Protein AF-A0A7Y0S5A8-F1 (afdb_monomer_lite)

Sequence (80 aa):
ILYLDINHFKRINDTYGHRAGDEVLQLLALKIHYVWSGRCYRIGGDEFILLGYPTQAELTRAMRELSRIDVKGKLCSDLE

Secondary structure (DSSP, 8-state):
-EEEEETTHHHHHHHH-HHHHHHHHHHHHHHHHHH-SSEEEE-SSSEEEEES---HHHHHHHHHHHHTTTEEEEEGGG--

InterPro domains:
  IPR000160 GGDEF domain [PF00990] (1-66)
  IPR000160 GGDEF domain [PS50887] (1-80)
  IPR000160 GGDEF domain [TIGR00254] (1-67)
  IPR029787 Nucleotide cyclase [SSF55073] (1-64)
  IPR043128 Reverse transcriptase/Diguanylate cyclase domain [G3DSA:3.30.70.270] (1-74)
  IPR050469 Diguanylate cyclase Dgc-like, bacteria [PTHR45138] (1-61)

Structure (mmCIF, N/CA/C/O backbone):
data_AF-A0A7Y0S5A8-F1
#
_entry.id   AF-A0A7Y0S5A8-F1
#
loop_
_atom_site.group_PDB
_atom_site.id
_atom_site.type_symbol
_atom_site.label_atom_id
_atom_site.label_alt_id
_atom_site.label_comp_id
_atom_site.label_asym_id
_atom_site.label_entity_id
_atom_site.label_seq_id
_atom_site.pdbx_PDB_ins_code
_atom_site.Cartn_x
_atom_site.Cartn_y
_atom_site.Cartn_z
_atom_site.occupancy
_atom_site.B_iso_or_equiv
_atom_site.auth_seq_id
_atom_site.auth_comp_id
_atom_site.auth_asym_id
_atom_site.auth_atom_id
_atom_site.pdbx_PDB_model_num
ATOM 1 N N . ILE A 1 1 ? 8.741 -8.821 -8.105 1.00 89.12 1 ILE A N 1
ATOM 2 C CA . ILE A 1 1 ? 7.655 -8.848 -7.094 1.00 89.12 1 ILE A CA 1
ATOM 3 C C . ILE A 1 1 ? 8.046 -7.893 -5.983 1.00 89.12 1 ILE A C 1
ATOM 5 O O . ILE A 1 1 ? 9.169 -8.007 -5.500 1.00 89.12 1 ILE A O 1
ATOM 9 N N . LEU A 1 2 ? 7.169 -6.956 -5.627 1.00 93.25 2 LEU A N 1
ATOM 10 C CA . LEU A 1 2 ? 7.370 -6.029 -4.513 1.00 93.25 2 LEU A CA 1
ATOM 11 C C . LEU A 1 2 ? 6.340 -6.338 -3.423 1.00 93.25 2 LEU A C 1
ATOM 13 O O . LEU A 1 2 ? 5.146 -6.407 -3.711 1.00 93.25 2 LEU A O 1
ATOM 17 N N . TYR A 1 3 ? 6.822 -6.546 -2.203 1.00 94.00 3 TYR A N 1
ATOM 18 C CA . TYR A 1 3 ? 5.999 -6.730 -1.014 1.00 94.00 3 TYR A CA 1
ATOM 19 C C . TYR A 1 3 ? 5.836 -5.397 -0.298 1.00 94.00 3 TYR A C 1
ATOM 21 O O . TYR A 1 3 ? 6.830 -4.687 -0.128 1.00 94.00 3 TYR A O 1
ATOM 29 N N . LEU A 1 4 ? 4.615 -5.068 0.111 1.00 94.25 4 LEU A N 1
ATOM 30 C CA . LEU A 1 4 ? 4.290 -3.862 0.859 1.00 94.25 4 LEU A CA 1
ATOM 31 C C . LEU A 1 4 ? 3.532 -4.219 2.137 1.00 94.25 4 LEU A C 1
ATOM 33 O O . LEU A 1 4 ? 2.615 -5.036 2.097 1.00 94.25 4 LEU A O 1
ATOM 37 N N . ASP A 1 5 ? 3.885 -3.544 3.223 1.00 93.56 5 ASP A N 1
ATOM 38 C CA . ASP A 1 5 ? 3.241 -3.647 4.534 1.00 93.56 5 ASP A CA 1
ATOM 39 C C . ASP A 1 5 ? 3.069 -2.247 5.141 1.00 93.56 5 ASP A C 1
ATOM 41 O O . ASP A 1 5 ? 3.982 -1.418 5.041 1.00 93.56 5 ASP A O 1
ATOM 45 N N . ILE A 1 6 ? 1.903 -1.950 5.721 1.00 93.44 6 ILE A N 1
ATOM 46 C CA . ILE A 1 6 ? 1.645 -0.650 6.362 1.00 93.44 6 ILE A CA 1
ATOM 47 C C . ILE A 1 6 ? 2.183 -0.688 7.792 1.00 93.44 6 ILE A C 1
ATOM 49 O O . ILE A 1 6 ? 1.684 -1.430 8.638 1.00 93.44 6 ILE A O 1
ATOM 53 N N . ASN A 1 7 ? 3.135 0.187 8.115 1.00 90.38 7 ASN A N 1
ATOM 54 C CA . ASN A 1 7 ? 3.671 0.233 9.468 1.00 90.38 7 ASN A CA 1
ATOM 55 C C . ASN A 1 7 ? 2.582 0.656 10.467 1.00 90.38 7 ASN A C 1
ATOM 57 O O . ASN A 1 7 ? 1.843 1.620 10.266 1.00 90.38 7 ASN A O 1
ATOM 61 N N . HIS A 1 8 ? 2.507 -0.055 11.593 1.00 89.38 8 HIS A N 1
ATOM 62 C CA . HIS A 1 8 ? 1.608 0.268 12.705 1.00 89.38 8 HIS A CA 1
ATOM 63 C C . HIS A 1 8 ? 0.109 0.317 12.349 1.00 89.38 8 HIS A C 1
ATOM 65 O O . HIS A 1 8 ? -0.663 0.950 13.075 1.00 89.38 8 HIS A O 1
ATOM 71 N N . PHE A 1 9 ? -0.346 -0.389 11.308 1.00 94.00 9 PHE A N 1
ATOM 72 C CA . PHE A 1 9 ? -1.754 -0.366 10.895 1.00 94.00 9 PHE A CA 1
ATOM 73 C C . PHE A 1 9 ? -2.729 -0.732 12.024 1.00 94.00 9 PHE A C 1
ATOM 75 O O . PHE A 1 9 ? -3.749 -0.071 12.223 1.00 94.00 9 PHE A O 1
ATOM 82 N N . LYS A 1 10 ? -2.382 -1.731 12.847 1.00 93.69 10 LYS A N 1
ATOM 83 C CA . LYS A 1 10 ? -3.171 -2.084 14.037 1.00 93.69 10 LYS A CA 1
ATOM 84 C C . LYS A 1 10 ? -3.353 -0.899 14.990 1.00 93.69 10 LYS A C 1
ATOM 86 O O . LYS A 1 10 ? -4.456 -0.672 15.468 1.00 93.69 10 LYS A O 1
ATOM 91 N N . ARG A 1 11 ? -2.307 -0.099 15.220 1.00 94.44 11 ARG A N 1
ATOM 92 C CA . ARG A 1 11 ? -2.383 1.088 16.086 1.00 94.44 11 ARG A CA 1
ATOM 93 C C . ARG A 1 11 ? -3.340 2.135 15.519 1.00 94.44 11 ARG A C 1
ATOM 95 O O . ARG A 1 11 ? -4.040 2.779 16.296 1.00 94.44 11 ARG A O 1
ATOM 102 N N . ILE A 1 12 ? -3.384 2.299 14.195 1.00 93.25 12 ILE A N 1
ATOM 103 C CA . ILE A 1 12 ? -4.349 3.186 13.531 1.00 93.25 12 ILE A CA 1
ATOM 104 C C . ILE A 1 12 ? -5.772 2.702 13.821 1.00 93.25 12 ILE A C 1
ATOM 106 O O . ILE A 1 12 ? -6.588 3.488 14.296 1.00 93.25 12 ILE A O 1
ATOM 110 N N . ASN A 1 13 ? -6.043 1.408 13.624 1.00 96.19 13 ASN A N 1
ATOM 111 C CA . ASN A 1 13 ? -7.351 0.818 13.923 1.00 96.19 13 ASN A CA 1
ATOM 112 C C . ASN A 1 13 ? -7.737 0.962 15.400 1.00 96.19 13 ASN A C 1
ATOM 114 O O . ASN A 1 13 ? -8.858 1.362 15.697 1.00 96.19 13 ASN A O 1
ATOM 118 N N . ASP A 1 14 ? -6.809 0.688 16.315 1.00 97.19 14 ASP A N 1
ATOM 119 C CA . ASP A 1 14 ? -7.060 0.753 17.757 1.00 97.19 1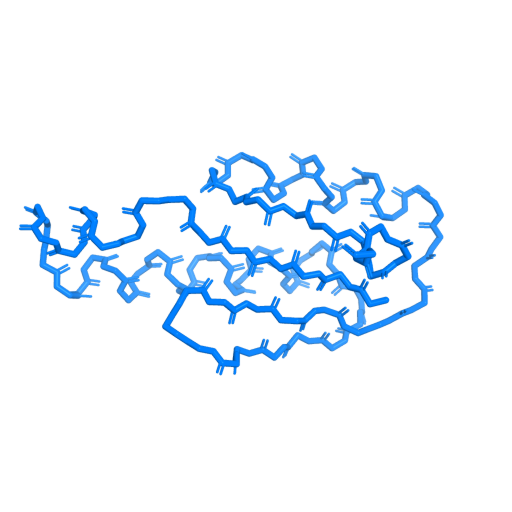4 ASP A CA 1
ATOM 120 C C . ASP A 1 14 ? -7.294 2.202 18.237 1.00 97.19 14 ASP A C 1
ATOM 122 O O . ASP A 1 14 ? -8.035 2.424 19.192 1.00 97.19 14 ASP A O 1
ATOM 126 N N . THR A 1 15 ? -6.688 3.198 17.574 1.00 97.31 15 THR A N 1
ATOM 127 C CA . THR A 1 15 ? -6.780 4.621 17.965 1.00 97.31 15 THR A CA 1
ATOM 128 C C . THR A 1 15 ? -7.959 5.342 17.308 1.00 97.31 15 THR A C 1
ATOM 130 O O . THR A 1 15 ? -8.613 6.163 17.948 1.00 97.31 15 THR A O 1
ATOM 133 N N . TYR A 1 16 ? -8.223 5.063 16.029 1.00 96.12 16 TYR A N 1
ATOM 134 C CA . TYR A 1 16 ? -9.171 5.818 15.197 1.00 96.12 16 TYR A CA 1
ATOM 135 C C . TYR A 1 16 ? -10.358 4.976 14.702 1.00 96.12 16 TYR A C 1
ATOM 137 O O . TYR A 1 16 ? -11.272 5.502 14.067 1.00 96.12 16 TYR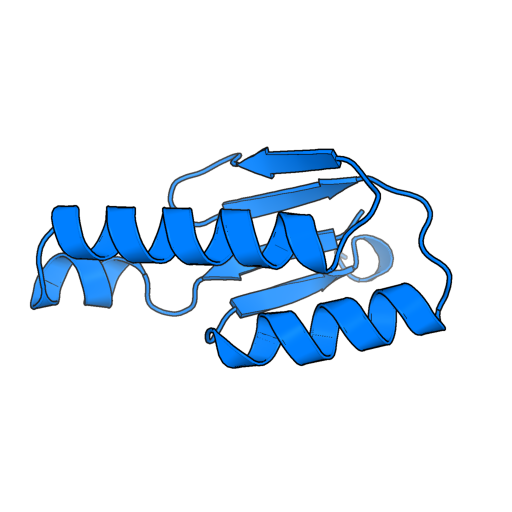 A O 1
ATOM 145 N N . GLY A 1 17 ? -10.377 3.679 15.015 1.00 96.81 17 GLY A N 1
ATOM 146 C CA . GLY A 1 17 ? -11.404 2.735 14.592 1.00 96.81 17 GLY A CA 1
ATOM 147 C C . GLY A 1 17 ? -11.177 2.170 13.187 1.00 96.81 17 GLY A C 1
ATOM 148 O O . GLY A 1 17 ? -10.465 2.734 12.358 1.00 96.81 17 GLY A O 1
ATOM 149 N N . HIS A 1 18 ? -11.843 1.051 12.894 1.00 95.81 18 HIS A N 1
ATOM 150 C CA . HIS A 1 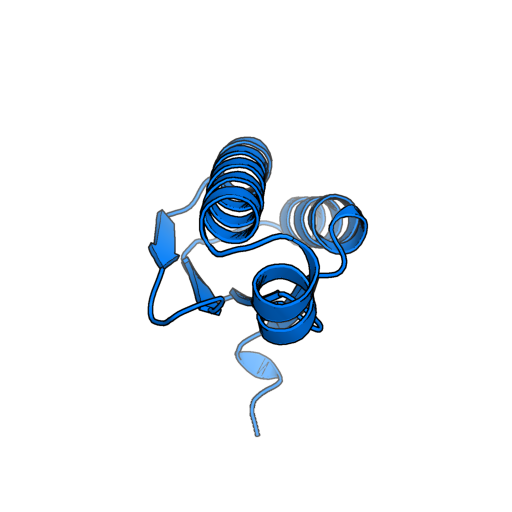18 ? -11.672 0.320 11.632 1.00 95.81 18 HIS A CA 1
ATOM 151 C C . HIS A 1 18 ? -12.022 1.128 10.379 1.00 95.81 18 HIS A C 1
ATOM 153 O O . HIS A 1 18 ? -11.382 0.950 9.350 1.00 95.81 18 HIS A O 1
ATOM 159 N N . ARG A 1 19 ? -12.977 2.065 10.466 1.00 96.88 19 ARG A N 1
ATOM 160 C CA . ARG A 1 19 ? -13.314 2.943 9.332 1.00 96.88 19 ARG A CA 1
ATOM 161 C C . ARG A 1 19 ? -12.117 3.786 8.884 1.00 96.88 19 ARG A C 1
ATOM 163 O O . ARG A 1 19 ? -11.911 3.945 7.688 1.00 96.88 19 ARG A O 1
ATOM 170 N N . ALA A 1 20 ? -11.312 4.274 9.829 1.00 94.50 20 ALA A N 1
ATOM 171 C CA . ALA A 1 20 ? -10.092 5.007 9.509 1.00 94.50 20 ALA A CA 1
ATOM 172 C C . ALA A 1 20 ? -9.039 4.086 8.866 1.00 94.50 20 ALA A C 1
ATOM 174 O O . ALA A 1 20 ? -8.365 4.483 7.920 1.00 94.50 20 ALA A O 1
ATOM 175 N N . GLY A 1 21 ? -8.930 2.836 9.327 1.00 95.56 21 GLY A N 1
ATOM 176 C CA . GLY A 1 21 ? -8.088 1.832 8.674 1.00 95.56 21 GLY A CA 1
ATOM 177 C C . GLY A 1 21 ? -8.510 1.545 7.233 1.00 95.56 21 GLY A C 1
ATOM 178 O O . GLY A 1 21 ? -7.659 1.481 6.346 1.00 95.56 21 GLY A O 1
ATOM 179 N N . ASP A 1 22 ? -9.813 1.433 6.975 1.00 96.62 22 ASP A N 1
ATOM 180 C CA . ASP A 1 22 ? -10.349 1.237 5.625 1.00 96.62 22 ASP A CA 1
ATOM 181 C C . ASP A 1 22 ? -10.002 2.408 4.698 1.00 96.62 22 ASP A C 1
ATOM 183 O O . ASP A 1 22 ? -9.598 2.191 3.555 1.00 96.62 22 ASP A O 1
ATOM 187 N N . GLU A 1 23 ? -10.099 3.645 5.190 1.00 96.00 23 GLU A N 1
ATOM 188 C CA . GLU A 1 23 ? -9.694 4.841 4.442 1.00 96.00 23 GLU A CA 1
ATOM 189 C C . GLU A 1 23 ? -8.196 4.818 4.103 1.00 96.00 23 GLU A C 1
ATOM 191 O O . GLU A 1 23 ? -7.817 5.080 2.959 1.00 96.00 23 GLU A O 1
ATOM 196 N N . VAL A 1 24 ? -7.337 4.426 5.051 1.00 94.00 24 VAL A N 1
ATOM 197 C CA . VAL A 1 24 ? -5.891 4.273 4.813 1.00 94.00 24 VAL A CA 1
ATOM 198 C C . VAL A 1 24 ? -5.613 3.225 3.732 1.00 94.00 24 VAL A C 1
ATOM 200 O O . VAL A 1 24 ? -4.827 3.478 2.816 1.00 94.00 24 VAL A O 1
ATOM 203 N N . LEU A 1 25 ? -6.283 2.072 3.787 1.00 95.88 25 LEU A N 1
ATOM 204 C CA . LEU A 1 25 ? -6.131 1.008 2.791 1.00 95.88 25 LEU A CA 1
ATOM 205 C C . LEU A 1 25 ? -6.576 1.459 1.394 1.00 95.88 25 LEU A C 1
ATOM 207 O O . LEU A 1 25 ? -5.902 1.162 0.406 1.00 95.88 25 LEU A O 1
ATOM 211 N N . GLN A 1 26 ? -7.686 2.197 1.301 1.00 95.69 26 GLN A N 1
ATOM 212 C CA . GLN A 1 26 ? -8.178 2.752 0.036 1.00 95.69 26 GLN A CA 1
ATOM 213 C C . GLN A 1 26 ? -7.205 3.783 -0.545 1.00 95.69 26 GLN A C 1
ATOM 215 O O . GLN A 1 26 ? -6.895 3.734 -1.738 1.00 95.69 26 GLN A O 1
ATOM 220 N N . LEU A 1 27 ? -6.673 4.680 0.289 1.00 94.19 27 LEU A N 1
ATOM 221 C CA . LEU A 1 27 ? -5.675 5.668 -0.125 1.00 94.19 27 LEU A CA 1
ATOM 222 C C . LEU A 1 27 ? -4.384 5.004 -0.609 1.00 94.19 27 LEU A C 1
ATOM 224 O O . LEU A 1 27 ? -3.830 5.413 -1.634 1.00 94.19 27 LEU A O 1
ATOM 228 N N . LEU A 1 28 ? -3.924 3.958 0.081 1.00 95.00 28 LEU A N 1
ATOM 229 C CA . LEU A 1 28 ? -2.762 3.191 -0.353 1.00 95.00 28 LEU A CA 1
ATOM 230 C C . LEU A 1 28 ? -3.018 2.513 -1.703 1.00 95.00 28 LEU A C 1
ATOM 232 O O . LEU A 1 28 ? -2.193 2.636 -2.609 1.00 95.00 28 LEU A O 1
ATOM 236 N N . ALA A 1 29 ? -4.164 1.849 -1.868 1.00 95.44 29 ALA A N 1
ATOM 237 C CA . ALA A 1 29 ? -4.526 1.191 -3.121 1.00 95.44 29 ALA A CA 1
ATOM 238 C C . ALA A 1 29 ? -4.585 2.182 -4.297 1.00 95.44 29 ALA A C 1
ATOM 240 O O . ALA A 1 29 ? -4.023 1.909 -5.361 1.00 95.44 29 ALA A O 1
ATOM 241 N N . LEU A 1 30 ? -5.187 3.360 -4.093 1.00 95.31 30 LEU A N 1
ATOM 242 C CA . LEU A 1 30 ? -5.203 4.441 -5.082 1.00 95.31 30 LEU A CA 1
ATOM 243 C C . LEU A 1 30 ? -3.789 4.904 -5.425 1.00 95.31 30 LEU A C 1
ATOM 245 O O . LEU A 1 30 ? -3.453 5.063 -6.597 1.00 95.31 30 LEU A O 1
ATOM 249 N N . LYS A 1 31 ? -2.926 5.091 -4.425 1.00 94.69 31 LYS A N 1
ATOM 250 C CA . LYS A 1 31 ? -1.555 5.531 -4.677 1.00 94.69 31 LYS A CA 1
ATOM 251 C C . LYS A 1 31 ? -0.748 4.490 -5.438 1.00 94.69 31 LYS A C 1
ATOM 253 O O . LYS A 1 31 ? -0.057 4.858 -6.384 1.00 94.69 31 LYS A O 1
ATOM 258 N N . ILE A 1 32 ? -0.874 3.213 -5.073 1.00 95.50 32 ILE A N 1
ATOM 259 C CA . ILE A 1 32 ? -0.273 2.100 -5.814 1.00 95.50 32 ILE A CA 1
ATOM 260 C C . ILE A 1 32 ? -0.730 2.143 -7.273 1.00 95.50 32 ILE A C 1
ATOM 262 O O . ILE A 1 32 ? 0.114 2.091 -8.161 1.00 95.50 32 ILE A O 1
ATOM 266 N N . HIS A 1 33 ? -2.030 2.319 -7.523 1.00 95.00 33 HIS A N 1
ATOM 267 C CA . HIS A 1 33 ? -2.575 2.406 -8.878 1.00 95.00 33 HIS A CA 1
ATOM 268 C C . HIS A 1 33 ? -1.933 3.524 -9.721 1.00 95.00 33 HIS A C 1
ATOM 270 O O . HIS A 1 33 ? -1.687 3.330 -10.907 1.00 95.00 33 HIS A O 1
ATOM 276 N N . TYR A 1 34 ? -1.601 4.670 -9.117 1.00 94.75 34 TYR A N 1
ATOM 277 C CA . TYR A 1 34 ? -0.953 5.778 -9.829 1.00 94.75 34 TYR A CA 1
ATOM 278 C C . TYR A 1 34 ? 0.546 5.587 -10.088 1.00 94.75 34 TYR A C 1
ATOM 280 O O . TYR A 1 34 ? 1.085 6.198 -11.012 1.00 94.75 34 TYR A O 1
ATOM 288 N N . VAL A 1 35 ? 1.244 4.807 -9.259 1.00 94.31 35 VAL A N 1
ATOM 289 C CA . VAL A 1 35 ? 2.716 4.691 -9.316 1.00 94.31 35 VAL A CA 1
ATOM 290 C C . VAL A 1 35 ? 3.205 3.340 -9.823 1.00 94.31 35 VAL A C 1
ATOM 292 O O . VAL A 1 35 ? 4.400 3.183 -10.066 1.00 94.31 35 VAL A O 1
ATOM 295 N N . TRP A 1 36 ? 2.304 2.374 -9.987 1.00 95.75 36 TRP A N 1
ATOM 296 C CA . TRP A 1 36 ? 2.612 1.022 -10.423 1.00 95.75 36 TRP A CA 1
ATOM 297 C C . TRP A 1 36 ? 1.766 0.639 -11.635 1.00 95.75 36 TRP A C 1
ATOM 299 O O . TRP A 1 36 ? 0.544 0.573 -11.561 1.00 95.75 36 TRP A O 1
ATOM 309 N N . SER A 1 37 ? 2.430 0.338 -12.749 1.00 93.62 37 SER A N 1
ATOM 310 C CA . SER A 1 37 ? 1.791 -0.070 -14.008 1.00 93.62 37 SER A CA 1
ATOM 311 C C . SER A 1 37 ? 1.375 -1.546 -14.042 1.00 93.62 37 SER A C 1
ATOM 313 O O . SER A 1 37 ? 0.654 -1.972 -14.942 1.00 93.62 37 SER A O 1
ATOM 315 N N . GLY A 1 38 ? 1.849 -2.346 -13.085 1.00 94.31 38 GLY A N 1
ATOM 316 C CA . GLY A 1 38 ? 1.521 -3.761 -12.979 1.00 94.31 38 GLY A CA 1
ATOM 317 C C . GLY A 1 38 ? 0.243 -4.033 -12.182 1.00 94.31 38 GLY A C 1
ATOM 318 O O . GLY A 1 38 ? -0.594 -3.165 -11.952 1.00 94.31 38 GLY A O 1
ATOM 319 N N . ARG A 1 39 ? 0.097 -5.275 -11.722 1.00 96.06 39 ARG A N 1
ATOM 320 C CA . ARG A 1 39 ? -1.031 -5.704 -10.889 1.00 96.06 39 ARG A CA 1
ATOM 321 C C . ARG A 1 39 ? -0.713 -5.520 -9.409 1.00 96.06 39 ARG A C 1
ATOM 323 O O . ARG A 1 39 ? 0.420 -5.746 -8.988 1.00 96.06 39 ARG A O 1
ATOM 330 N N . CYS A 1 40 ? -1.727 -5.157 -8.634 1.00 96.31 40 CYS A N 1
ATOM 331 C CA . CYS A 1 40 ? -1.672 -5.049 -7.181 1.00 96.31 40 CYS A CA 1
ATOM 332 C C . CYS A 1 40 ? -2.702 -6.002 -6.571 1.00 96.31 40 CYS A C 1
ATOM 334 O O . CYS A 1 40 ? -3.842 -6.057 -7.036 1.00 96.31 40 CYS A O 1
ATOM 336 N N . TYR A 1 41 ? -2.297 -6.741 -5.544 1.00 96.31 41 TYR A N 1
ATOM 337 C CA . TYR A 1 41 ? -3.139 -7.676 -4.811 1.00 96.31 41 TYR A CA 1
ATOM 338 C C . TYR A 1 41 ? -3.006 -7.402 -3.319 1.00 96.31 41 TYR A C 1
ATOM 340 O O . TYR A 1 41 ? -1.892 -7.340 -2.811 1.00 96.31 41 TYR A O 1
ATOM 348 N N . ARG A 1 42 ? -4.128 -7.279 -2.611 1.00 96.25 42 ARG A N 1
ATOM 349 C CA . ARG A 1 42 ? -4.146 -7.325 -1.146 1.00 96.25 42 ARG A CA 1
ATOM 350 C C . ARG A 1 42 ? -4.196 -8.790 -0.723 1.00 96.25 42 ARG A C 1
ATOM 352 O O . ARG A 1 42 ? -5.103 -9.503 -1.148 1.00 96.25 42 ARG A O 1
ATOM 359 N N . ILE A 1 43 ? -3.223 -9.230 0.064 1.00 95.50 43 ILE A N 1
ATOM 360 C CA . ILE A 1 43 ? -3.081 -10.638 0.476 1.00 95.50 43 ILE A CA 1
ATOM 361 C C . ILE A 1 43 ? -3.387 -10.864 1.958 1.00 95.50 43 ILE A C 1
ATOM 363 O O . ILE A 1 43 ? -3.665 -11.993 2.351 1.00 95.50 43 ILE A O 1
ATOM 367 N N . GLY A 1 44 ? -3.386 -9.792 2.751 1.00 91.44 44 GLY A N 1
ATOM 368 C CA . GLY A 1 44 ? -3.654 -9.819 4.183 1.00 91.44 44 GLY A CA 1
ATOM 369 C C . GLY A 1 44 ? -4.397 -8.570 4.654 1.00 91.44 44 GLY A C 1
ATOM 370 O O . GLY A 1 44 ? -5.051 -7.871 3.870 1.00 91.44 44 GLY A O 1
ATOM 371 N N . GLY A 1 45 ? -4.306 -8.285 5.954 1.00 92.12 45 GLY A N 1
ATOM 372 C CA . GLY A 1 45 ? -4.916 -7.100 6.561 1.00 92.12 45 GLY A CA 1
ATOM 373 C C . GLY A 1 45 ? -4.370 -5.812 5.942 1.00 92.12 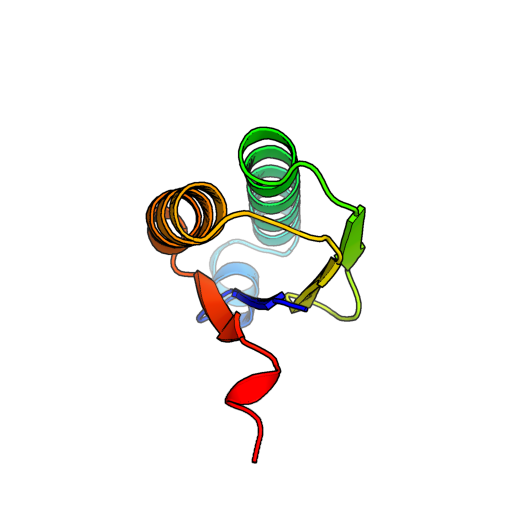45 GLY A C 1
ATOM 374 O O . GLY A 1 45 ? -5.106 -5.072 5.298 1.00 92.12 45 GLY A O 1
ATOM 375 N N . ASP A 1 46 ? -3.077 -5.592 6.084 1.00 94.38 46 ASP A N 1
ATOM 376 C CA . ASP A 1 46 ? -2.295 -4.429 5.653 1.00 94.38 46 ASP A CA 1
ATOM 377 C C . ASP A 1 46 ? -1.253 -4.762 4.575 1.00 94.38 46 ASP A C 1
ATOM 379 O O . ASP A 1 46 ? -0.501 -3.895 4.130 1.00 94.38 46 ASP A O 1
ATOM 383 N N . GLU A 1 47 ? -1.260 -6.007 4.106 1.00 94.88 47 GLU A N 1
ATOM 384 C CA . GLU A 1 47 ? -0.228 -6.571 3.244 1.00 94.88 47 GLU A CA 1
ATOM 385 C C . GLU A 1 47 ? -0.656 -6.572 1.770 1.00 94.88 47 GLU A C 1
ATOM 387 O O . GLU A 1 47 ? -1.729 -7.077 1.400 1.00 94.88 47 GLU A O 1
ATOM 392 N N . PHE A 1 48 ? 0.217 -6.052 0.903 1.00 96.06 48 PHE A N 1
ATOM 393 C CA . PHE A 1 48 ? 0.003 -5.973 -0.541 1.00 96.06 48 PHE A CA 1
ATOM 394 C C . PHE A 1 48 ? 1.181 -6.556 -1.330 1.00 96.06 48 PHE A C 1
ATOM 396 O O . PHE A 1 48 ? 2.349 -6.364 -0.999 1.00 96.06 48 PHE A O 1
ATOM 403 N N . ILE A 1 49 ? 0.865 -7.214 -2.445 1.00 96.25 49 ILE A N 1
ATOM 404 C CA . ILE A 1 49 ? 1.828 -7.697 -3.434 1.00 96.25 49 ILE A CA 1
ATOM 405 C C . ILE A 1 49 ? 1.636 -6.947 -4.746 1.00 96.25 49 ILE A C 1
ATOM 407 O O . ILE A 1 49 ? 0.552 -6.932 -5.334 1.00 96.25 49 ILE A O 1
ATOM 411 N N . LEU A 1 50 ? 2.734 -6.390 -5.249 1.00 95.94 50 LEU A N 1
ATOM 412 C CA . LEU A 1 50 ? 2.815 -5.737 -6.546 1.00 95.94 50 LEU A CA 1
ATOM 413 C C . LEU A 1 50 ? 3.587 -6.636 -7.522 1.00 95.94 50 LEU A C 1
ATOM 415 O O . LEU A 1 50 ? 4.769 -6.956 -7.334 1.00 95.94 50 LEU A O 1
ATOM 419 N N . LEU A 1 51 ? 2.901 -7.045 -8.587 1.00 96.19 51 LEU A N 1
ATOM 420 C CA . LEU A 1 51 ? 3.432 -7.867 -9.673 1.00 96.19 51 LEU A CA 1
ATOM 421 C C . LEU A 1 51 ? 3.576 -7.020 -10.931 1.00 96.19 51 LEU A C 1
ATOM 423 O O . LEU A 1 51 ? 2.641 -6.335 -11.335 1.00 96.19 51 LEU A O 1
ATOM 427 N N . GLY A 1 52 ? 4.738 -7.070 -11.565 1.00 95.06 52 GLY A N 1
ATOM 428 C CA . GLY A 1 52 ? 5.021 -6.289 -12.761 1.00 95.06 52 GLY A CA 1
ATOM 429 C C . GLY A 1 52 ? 6.485 -6.383 -13.158 1.00 95.06 52 GLY A C 1
ATOM 430 O O . GLY A 1 52 ? 7.288 -7.008 -12.459 1.00 95.06 52 GLY A O 1
ATOM 431 N N . TYR A 1 53 ? 6.805 -5.727 -14.267 1.00 94.75 53 TYR A N 1
ATOM 432 C CA . TYR A 1 53 ? 8.145 -5.653 -14.842 1.00 94.75 53 TYR A CA 1
ATOM 433 C C . TYR A 1 53 ? 8.588 -4.184 -14.924 1.00 94.75 53 TYR A C 1
ATOM 435 O O . TYR A 1 53 ? 8.699 -3.649 -16.026 1.00 94.75 53 TYR A O 1
ATOM 443 N N . PRO A 1 54 ? 8.755 -3.488 -13.782 1.00 93.62 54 PRO A N 1
ATOM 444 C CA . PRO A 1 54 ? 9.161 -2.091 -13.799 1.00 93.62 54 PRO A CA 1
ATOM 445 C C . PRO A 1 54 ? 10.621 -1.959 -14.241 1.00 93.62 54 PRO A C 1
ATOM 447 O O . PRO A 1 54 ? 11.474 -2.792 -13.928 1.00 93.62 54 PRO A O 1
ATOM 450 N N . THR A 1 55 ? 10.930 -0.847 -14.887 1.00 94.69 55 THR A N 1
ATOM 451 C CA . THR A 1 55 ? 12.299 -0.343 -14.990 1.00 94.69 55 THR A CA 1
ATOM 452 C C . THR A 1 55 ? 12.824 0.081 -13.612 1.00 94.69 55 THR A C 1
ATOM 454 O O . THR A 1 55 ? 12.059 0.370 -12.687 1.00 94.69 55 THR A O 1
ATOM 457 N N . GLN A 1 56 ? 14.147 0.203 -13.469 1.00 91.94 56 GLN A N 1
ATOM 458 C CA . GLN A 1 56 ? 14.764 0.680 -12.223 1.00 91.94 56 GLN A CA 1
ATOM 459 C C . GLN A 1 56 ? 14.252 2.074 -11.806 1.00 91.94 56 GLN A C 1
ATOM 461 O O . GLN A 1 56 ? 14.086 2.359 -10.616 1.00 91.94 56 GLN A O 1
ATOM 466 N N . ALA A 1 57 ? 13.979 2.941 -12.786 1.00 93.75 57 ALA A N 1
ATOM 467 C CA . ALA A 1 57 ? 13.454 4.283 -12.560 1.00 93.75 57 ALA A CA 1
ATOM 468 C C . ALA A 1 57 ? 12.009 4.255 -12.035 1.00 93.75 57 ALA A C 1
ATOM 470 O O . ALA A 1 57 ? 11.694 4.960 -11.074 1.00 93.75 57 ALA A O 1
ATOM 471 N N . GLU A 1 58 ? 11.148 3.413 -12.615 1.00 93.19 58 GLU A N 1
ATOM 472 C CA . GLU A 1 58 ? 9.773 3.217 -12.141 1.00 93.19 58 GLU A CA 1
ATOM 473 C C . GLU A 1 58 ? 9.748 2.631 -10.729 1.00 93.19 58 GLU A C 1
ATOM 475 O O . GLU A 1 58 ? 9.023 3.141 -9.877 1.00 93.19 58 GLU A O 1
ATOM 480 N N . LEU A 1 59 ? 10.593 1.633 -10.446 1.00 92.75 59 LEU A N 1
ATOM 481 C CA . LEU A 1 59 ? 10.701 1.044 -9.111 1.00 92.75 59 LEU A CA 1
ATOM 482 C C . LEU A 1 59 ? 11.130 2.087 -8.070 1.00 92.75 59 LEU A C 1
ATOM 484 O O . LEU A 1 59 ? 10.507 2.213 -7.018 1.00 92.75 59 LEU A O 1
ATOM 488 N N . THR A 1 60 ? 12.154 2.883 -8.390 1.00 92.50 60 THR A N 1
ATOM 489 C CA . THR A 1 60 ? 12.665 3.944 -7.506 1.00 92.50 60 THR A CA 1
ATOM 490 C C . THR A 1 60 ? 11.606 5.019 -7.251 1.00 92.50 60 THR A C 1
ATOM 492 O O . THR A 1 60 ? 11.446 5.490 -6.122 1.00 92.50 60 THR A O 1
ATOM 495 N N . ARG A 1 61 ? 10.852 5.402 -8.289 1.00 92.38 61 ARG A N 1
ATOM 496 C CA . ARG A 1 61 ? 9.734 6.344 -8.166 1.00 92.38 61 ARG A CA 1
ATOM 497 C C . ARG A 1 61 ? 8.626 5.774 -7.284 1.00 92.38 61 ARG A C 1
ATOM 499 O O . ARG A 1 61 ? 8.172 6.472 -6.381 1.00 92.38 61 ARG A O 1
ATOM 506 N N . ALA A 1 62 ? 8.219 4.527 -7.518 1.00 92.62 62 ALA A N 1
ATOM 507 C CA . ALA A 1 62 ? 7.183 3.862 -6.737 1.00 92.62 62 ALA A CA 1
ATOM 508 C C . ALA A 1 62 ? 7.576 3.768 -5.255 1.00 92.62 62 ALA A C 1
ATOM 510 O O . ALA A 1 62 ? 6.799 4.178 -4.397 1.00 92.62 62 ALA A O 1
ATOM 511 N N . MET A 1 63 ? 8.805 3.337 -4.948 1.00 90.38 63 MET A N 1
ATOM 512 C CA . MET A 1 63 ? 9.309 3.273 -3.570 1.00 90.38 63 MET A CA 1
ATOM 513 C C . MET A 1 63 ? 9.290 4.641 -2.875 1.00 90.38 63 MET A C 1
ATOM 515 O O . MET A 1 63 ? 8.854 4.739 -1.731 1.00 90.38 63 MET A O 1
ATOM 519 N N . ARG A 1 64 ? 9.708 5.709 -3.568 1.00 91.12 64 ARG A N 1
ATOM 520 C CA . ARG A 1 64 ? 9.694 7.077 -3.024 1.00 91.12 64 ARG A CA 1
ATOM 521 C C . ARG A 1 64 ? 8.283 7.588 -2.748 1.00 91.12 64 ARG A C 1
ATOM 523 O O . ARG A 1 64 ? 8.058 8.287 -1.765 1.00 91.12 64 ARG A O 1
ATOM 530 N N . GLU A 1 65 ? 7.342 7.308 -3.640 1.00 91.12 65 GLU A N 1
ATOM 531 C CA . GLU A 1 65 ? 5.972 7.773 -3.456 1.00 91.12 65 GLU A CA 1
ATOM 532 C C . GLU A 1 65 ? 5.253 6.978 -2.364 1.00 91.12 65 GLU A C 1
ATOM 534 O O . GLU A 1 65 ? 4.543 7.569 -1.549 1.00 91.12 65 GLU A O 1
ATOM 539 N N . LEU A 1 66 ? 5.458 5.663 -2.293 1.00 90.81 66 LEU A N 1
ATOM 540 C CA . LEU A 1 66 ? 4.809 4.811 -1.296 1.00 90.81 66 LEU A CA 1
ATOM 541 C C . LEU A 1 66 ? 5.375 5.010 0.116 1.00 90.81 66 LEU A C 1
ATOM 543 O O . LEU A 1 66 ? 4.604 4.987 1.073 1.00 90.81 66 LEU A O 1
ATOM 547 N N . SER A 1 67 ? 6.666 5.324 0.265 1.00 87.06 67 SER A N 1
ATOM 548 C CA . SER A 1 67 ? 7.266 5.588 1.584 1.00 87.06 67 SER A CA 1
ATOM 549 C C . SER A 1 67 ? 6.669 6.803 2.305 1.00 87.06 67 SER A C 1
ATOM 551 O O . SER A 1 67 ? 6.710 6.876 3.529 1.00 87.06 67 SER A O 1
ATOM 553 N N . ARG A 1 68 ? 6.033 7.732 1.578 1.00 82.12 68 ARG A N 1
ATOM 554 C CA . ARG A 1 68 ? 5.305 8.873 2.168 1.00 82.12 68 ARG A CA 1
ATOM 555 C C . ARG A 1 68 ? 4.066 8.471 2.982 1.00 82.12 68 ARG A C 1
ATOM 557 O O . ARG A 1 68 ? 3.515 9.330 3.658 1.00 82.12 68 ARG A O 1
ATOM 564 N N . ILE A 1 69 ? 3.605 7.222 2.877 1.00 77.38 69 ILE A N 1
ATOM 565 C CA . ILE A 1 69 ? 2.442 6.678 3.609 1.00 77.38 69 ILE A CA 1
ATOM 566 C C . ILE A 1 69 ? 2.894 5.788 4.789 1.00 77.38 69 ILE A C 1
ATOM 568 O O . ILE A 1 69 ? 2.088 5.091 5.383 1.00 77.38 69 ILE A O 1
ATOM 572 N N . ASP A 1 70 ? 4.178 5.827 5.165 1.00 83.06 70 ASP A N 1
ATOM 573 C CA . ASP A 1 70 ? 4.758 4.933 6.182 1.00 83.06 70 ASP A CA 1
ATOM 574 C C . ASP A 1 70 ? 4.529 3.444 5.851 1.00 83.06 70 ASP A C 1
ATOM 576 O O . ASP A 1 70 ? 4.056 2.637 6.648 1.00 83.06 70 ASP A O 1
ATOM 580 N N . VAL A 1 71 ? 4.841 3.090 4.602 1.00 80.12 71 VAL A N 1
ATOM 581 C CA . VAL A 1 71 ? 4.739 1.725 4.076 1.00 80.12 71 VAL A CA 1
ATOM 582 C C . VAL A 1 71 ? 6.139 1.154 3.908 1.00 80.12 71 VAL A C 1
ATOM 584 O O . VAL A 1 71 ? 7.002 1.770 3.272 1.00 80.12 71 VAL A O 1
ATOM 587 N N . LYS A 1 72 ? 6.364 -0.050 4.434 1.00 81.38 72 LYS A N 1
ATOM 588 C CA . LYS A 1 72 ? 7.602 -0.799 4.235 1.00 81.38 72 LYS A CA 1
ATOM 589 C C . LYS A 1 72 ? 7.517 -1.589 2.933 1.00 81.38 72 LYS A C 1
ATOM 591 O O . LYS A 1 72 ? 6.648 -2.437 2.772 1.00 81.38 72 LYS A O 1
ATOM 596 N N . GLY A 1 73 ? 8.435 -1.314 2.007 1.00 78.69 73 GLY A N 1
ATOM 597 C CA . GLY A 1 73 ? 8.569 -2.053 0.753 1.00 78.69 73 GLY A CA 1
ATOM 598 C C . GLY A 1 73 ? 9.797 -2.960 0.748 1.00 78.69 73 GLY A C 1
ATOM 599 O O . GLY A 1 73 ? 10.883 -2.504 1.099 1.00 78.69 73 GLY A O 1
ATOM 600 N N . LYS A 1 74 ? 9.649 -4.221 0.329 1.00 81.94 74 LYS A N 1
ATOM 601 C CA . LYS A 1 74 ? 10.768 -5.164 0.159 1.00 81.94 74 LYS A CA 1
ATOM 602 C C . LYS A 1 74 ? 10.708 -5.836 -1.211 1.00 81.94 74 LYS A C 1
ATOM 604 O O . LYS A 1 74 ? 9.659 -6.352 -1.607 1.00 81.94 74 LYS A O 1
ATOM 609 N N . LEU A 1 75 ? 11.819 -5.815 -1.952 1.00 81.62 75 LEU A N 1
ATOM 610 C CA . LEU A 1 75 ? 11.915 -6.549 -3.210 1.00 81.62 75 LEU A CA 1
ATOM 611 C C . LEU A 1 75 ? 12.084 -8.035 -2.886 1.00 81.62 75 LEU A C 1
ATOM 613 O O . LEU A 1 75 ? 12.816 -8.405 -1.974 1.00 81.62 75 LEU A O 1
ATOM 617 N N . CYS A 1 76 ? 11.390 -8.903 -3.617 1.00 75.69 76 CYS A N 1
ATOM 618 C CA . CYS A 1 76 ? 11.408 -10.337 -3.318 1.00 75.69 76 CYS A CA 1
ATOM 619 C C . CYS A 1 76 ? 12.796 -10.987 -3.480 1.00 75.69 76 CYS A C 1
ATOM 621 O O . CYS A 1 76 ? 13.019 -12.048 -2.915 1.00 75.69 76 CYS A O 1
ATOM 623 N N . SER A 1 77 ? 13.733 -10.357 -4.198 1.00 69.00 77 SER A N 1
ATOM 624 C CA . SER A 1 77 ? 15.143 -10.781 -4.233 1.00 69.00 77 SER A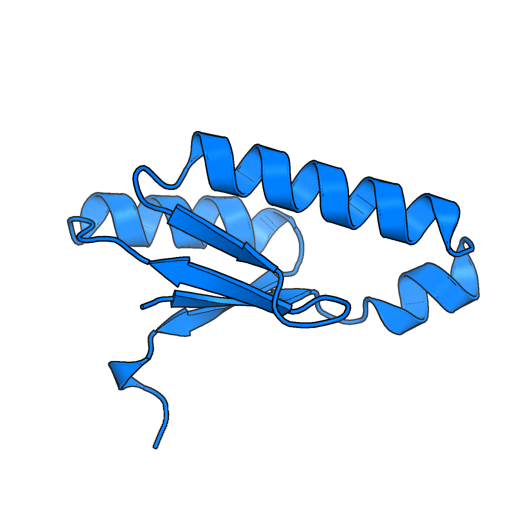 CA 1
ATOM 625 C C . SER A 1 77 ? 15.843 -10.696 -2.877 1.00 69.00 77 SER A C 1
ATOM 627 O O . SER A 1 77 ? 16.878 -11.319 -2.700 1.00 69.00 77 SER A O 1
ATOM 629 N N . ASP A 1 78 ? 15.288 -9.925 -1.941 1.00 58.56 78 ASP A N 1
ATOM 630 C CA . ASP A 1 78 ? 15.916 -9.616 -0.658 1.00 58.56 78 ASP A CA 1
ATOM 631 C C . ASP A 1 78 ? 15.344 -10.496 0.474 1.00 58.56 78 ASP A C 1
ATOM 633 O O . ASP A 1 78 ? 15.708 -10.337 1.641 1.00 58.56 78 ASP A O 1
ATOM 637 N N . LEU A 1 79 ? 14.365 -11.359 0.165 1.00 51.44 79 LEU A N 1
ATOM 638 C CA . LEU A 1 79 ? 13.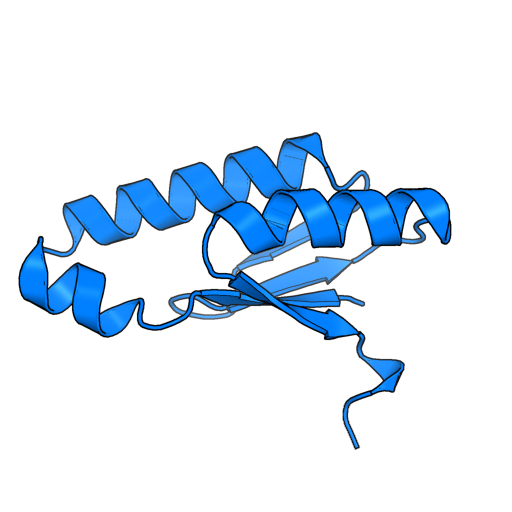734 -12.316 1.082 1.00 51.44 79 LEU A CA 1
ATOM 639 C C . LEU A 1 79 ? 14.541 -13.625 1.103 1.00 51.44 79 LEU A C 1
ATOM 641 O O . LEU A 1 79 ? 14.104 -14.627 0.544 1.00 51.44 79 LEU A O 1
ATOM 645 N N . GLU A 1 80 ? 15.719 -13.582 1.725 1.00 42.47 80 GLU A N 1
ATOM 646 C CA . GLU A 1 80 ? 16.323 -14.763 2.365 1.00 42.47 80 GLU A CA 1
ATOM 647 C C . GLU A 1 80 ? 15.689 -15.003 3.741 1.00 42.47 80 GLU A C 1
ATOM 649 O O . GLU A 1 80 ? 15.395 -13.997 4.440 1.00 42.47 80 GLU A O 1
#

Foldseek 3Di:
DKKKFAPPLVVQCVPVNVVSSVVLQVVLVVLCVVLAPFDKDDDDSRIIDGDDDDDPVSVVSSCVSNVVRRMDMDDPVVVD

pLDDT: mean 90.68, std 9.69, range [42.47, 97.31]

Radius of gyration: 12.61 Å; chains: 1; bounding box: 30×24×33 Å

Organism: Vibrio parahaemolyticus (NCBI:txid670)